Protein AF-A0A934YQY5-F1 (afdb_monomer_lite)

Foldseek 3Di:
DLVVVLVVLLLCLQLVLLCVVLVVVLVPADPQLNVQADDPVVLSVCCNPVGLVSQLVRQCRSPVDPVSSVVSVVSSVVSVVVSVVVSVVVCCVVDVD

Radius of gyration: 15.36 Å; chains: 1; bounding box: 36×20×47 Å

Sequence (97 aa):
MLELVEILVSFAVTTGALFAVVLRDERRLSPEARARAWPEPSRNAALVVFGVLALPVHFARTRRSVLGFALGVLLALGVTAVNALVLGTIEWFLNPD

pLDDT: mean 96.17, std 4.25, range [67.75, 98.62]

Secondary structure (DSSP, 8-state):
-HHHHHHHHHHHHHHHHHHHHHHHHHTTS-HHHHTTSPPHHHHHHHHHHHGGGHHHHHHHHHH-SHHHHHHHHHHHHHHHHHHHHHHHHHHHHHS--

Structure (mmCIF, N/CA/C/O backbone):
data_AF-A0A934YQY5-F1
#
_entry.id   AF-A0A934YQY5-F1
#
loop_
_atom_site.group_PDB
_atom_site.id
_atom_site.type_symbol
_atom_site.label_atom_id
_atom_site.label_alt_id
_atom_site.label_comp_id
_atom_site.label_asym_id
_atom_site.label_entity_id
_atom_site.label_seq_id
_atom_site.pdbx_PDB_ins_code
_atom_site.Cartn_x
_atom_site.Cartn_y
_atom_site.Cartn_z
_atom_site.occupancy
_atom_site.B_iso_or_equiv
_atom_site.auth_seq_id
_atom_site.auth_comp_id
_atom_site.auth_asym_id
_atom_site.auth_atom_id
_atom_site.pdbx_PDB_model_num
ATOM 1 N N . MET A 1 1 ? 23.039 -2.395 -15.558 1.00 83.62 1 MET A N 1
ATOM 2 C CA . MET A 1 1 ? 22.409 -1.056 -15.437 1.00 83.62 1 MET A CA 1
ATOM 3 C C . MET A 1 1 ? 20.893 -1.144 -15.478 1.00 83.62 1 MET A C 1
ATOM 5 O O . MET A 1 1 ? 20.276 -0.559 -14.601 1.00 83.62 1 MET A O 1
ATOM 9 N N . LEU A 1 2 ? 20.310 -1.893 -16.423 1.00 89.56 2 LEU A N 1
ATOM 10 C CA . LEU A 1 2 ? 18.862 -2.120 -16.501 1.00 89.56 2 LEU A CA 1
ATOM 11 C C . LEU A 1 2 ? 18.272 -2.710 -15.206 1.00 89.56 2 LEU A C 1
ATOM 13 O O . LEU A 1 2 ? 17.393 -2.092 -14.624 1.00 89.56 2 LEU A O 1
ATOM 17 N N . GLU A 1 3 ? 18.851 -3.790 -14.671 1.00 92.25 3 GLU A N 1
ATOM 18 C CA . GLU A 1 3 ? 18.395 -4.400 -13.403 1.00 92.25 3 GLU A CA 1
ATOM 19 C C . GLU A 1 3 ? 18.347 -3.407 -12.232 1.00 92.25 3 GLU A C 1
ATOM 21 O O . GLU A 1 3 ? 17.404 -3.394 -11.448 1.00 92.25 3 GLU A O 1
ATOM 26 N N . LEU A 1 4 ? 19.355 -2.533 -12.107 1.00 94.19 4 LEU A N 1
ATOM 27 C CA . LEU A 1 4 ? 19.366 -1.512 -11.057 1.00 94.19 4 LEU A CA 1
ATOM 28 C C . LEU A 1 4 ? 18.203 -0.528 -11.240 1.00 94.19 4 LEU A C 1
ATOM 30 O O . LEU A 1 4 ? 17.557 -0.159 -10.262 1.00 94.19 4 LEU A O 1
ATOM 34 N N . VAL A 1 5 ? 17.928 -0.113 -12.480 1.00 94.31 5 VAL A N 1
ATOM 35 C CA . VAL A 1 5 ? 16.790 0.759 -12.797 1.00 94.31 5 VAL A CA 1
ATOM 36 C C . VAL A 1 5 ? 15.477 0.059 -12.459 1.00 94.31 5 VAL A C 1
ATOM 38 O O . VAL A 1 5 ? 14.643 0.654 -11.784 1.00 94.31 5 VAL A O 1
ATOM 41 N N . GLU A 1 6 ? 15.308 -1.204 -12.843 1.00 94.75 6 GLU A N 1
ATOM 42 C CA . GLU A 1 6 ? 14.111 -1.993 -12.537 1.00 94.75 6 GLU A CA 1
ATOM 43 C C . GLU A 1 6 ? 13.895 -2.155 -11.034 1.00 94.75 6 GLU A C 1
ATOM 45 O O . GLU A 1 6 ? 12.784 -1.947 -10.552 1.00 94.75 6 GLU A O 1
ATOM 50 N N . ILE A 1 7 ? 14.949 -2.444 -10.266 1.00 96.75 7 ILE A N 1
ATOM 51 C CA . ILE A 1 7 ? 14.872 -2.543 -8.803 1.00 96.75 7 ILE A CA 1
ATOM 52 C C . ILE A 1 7 ? 14.441 -1.205 -8.196 1.00 96.75 7 ILE A C 1
ATOM 54 O O . ILE A 1 7 ? 13.539 -1.173 -7.357 1.00 96.75 7 ILE A O 1
ATOM 58 N N . LEU A 1 8 ? 15.054 -0.096 -8.619 1.00 97.50 8 LEU A N 1
ATOM 59 C CA . LEU A 1 8 ? 14.734 1.233 -8.094 1.00 97.50 8 LEU A CA 1
ATOM 60 C C . LEU A 1 8 ? 13.312 1.667 -8.466 1.00 97.50 8 LEU A C 1
ATOM 62 O O . LEU A 1 8 ? 12.594 2.195 -7.615 1.00 97.50 8 LEU A O 1
ATOM 66 N N . VAL A 1 9 ? 12.884 1.410 -9.704 1.00 97.62 9 VAL A N 1
ATOM 67 C CA . VAL A 1 9 ? 11.515 1.681 -10.155 1.00 97.62 9 VAL A CA 1
ATOM 68 C C . VAL A 1 9 ? 10.527 0.811 -9.389 1.00 97.62 9 VAL A C 1
ATOM 70 O O . VAL A 1 9 ? 9.555 1.336 -8.853 1.00 97.62 9 VAL A O 1
ATOM 73 N N . SER A 1 10 ? 10.798 -0.488 -9.267 1.00 97.69 10 SER A N 1
ATOM 74 C CA . SER A 1 10 ? 9.953 -1.439 -8.542 1.00 97.69 10 SER A CA 1
ATOM 75 C C . SER A 1 10 ? 9.773 -1.023 -7.082 1.00 97.69 10 SER A C 1
ATOM 77 O O . SER A 1 10 ? 8.652 -0.969 -6.565 1.00 97.69 10 SER A O 1
ATOM 79 N N . PHE A 1 11 ? 10.871 -0.634 -6.426 1.00 97.88 11 PHE A N 1
ATOM 80 C CA . PHE A 1 11 ? 10.853 -0.128 -5.058 1.00 97.88 11 PHE A CA 1
ATOM 81 C C . PHE A 1 11 ? 10.046 1.169 -4.940 1.00 97.88 11 PHE A C 1
ATOM 83 O O . PHE A 1 11 ? 9.204 1.281 -4.045 1.00 97.88 11 PHE A O 1
ATOM 90 N N . ALA A 1 12 ? 10.267 2.135 -5.836 1.00 98.12 12 ALA A N 1
ATOM 91 C CA . ALA A 1 12 ? 9.579 3.424 -5.813 1.00 98.12 12 ALA A CA 1
ATOM 92 C C . ALA A 1 12 ? 8.073 3.283 -6.079 1.00 98.12 12 ALA A C 1
ATOM 94 O O . ALA A 1 12 ? 7.264 3.847 -5.340 1.00 98.12 12 ALA A O 1
ATOM 95 N N . VAL A 1 13 ? 7.690 2.500 -7.091 1.00 98.06 13 VAL A N 1
ATOM 96 C CA . VAL A 1 13 ? 6.292 2.236 -7.459 1.00 98.06 13 VAL A CA 1
ATOM 97 C C . VAL A 1 13 ? 5.581 1.499 -6.336 1.00 98.06 13 VAL A C 1
ATOM 99 O O . VAL A 1 13 ? 4.537 1.957 -5.871 1.00 98.06 13 VAL A O 1
ATOM 102 N N . THR A 1 14 ? 6.161 0.399 -5.852 1.00 98.19 14 THR A N 1
ATOM 103 C CA . THR A 1 14 ? 5.548 -0.409 -4.795 1.00 98.19 14 THR A CA 1
ATOM 104 C C . THR A 1 14 ? 5.425 0.396 -3.505 1.00 98.19 14 THR A C 1
ATOM 106 O O . THR A 1 14 ? 4.323 0.542 -2.980 1.00 98.19 14 THR A O 1
ATOM 109 N N . THR A 1 15 ? 6.514 0.995 -3.015 1.00 98.12 15 THR A N 1
ATOM 110 C CA . THR A 1 15 ? 6.490 1.786 -1.773 1.00 98.12 15 THR A CA 1
ATOM 111 C C . THR A 1 15 ? 5.543 2.978 -1.899 1.00 98.12 15 THR A C 1
ATOM 113 O O . THR A 1 15 ? 4.695 3.186 -1.032 1.00 98.12 15 THR A O 1
ATOM 116 N N . GLY A 1 16 ? 5.607 3.727 -3.003 1.00 98.50 16 GLY A N 1
ATOM 117 C CA . GLY A 1 16 ? 4.716 4.859 -3.254 1.00 98.50 16 GLY A CA 1
ATOM 118 C C . GLY A 1 16 ? 3.241 4.456 -3.267 1.00 98.50 16 GLY A C 1
ATOM 119 O O . GLY A 1 16 ? 2.421 5.098 -2.607 1.00 98.50 16 GLY A O 1
ATOM 120 N N . ALA A 1 17 ? 2.899 3.359 -3.948 1.00 98.50 17 ALA A N 1
ATOM 121 C CA . ALA A 1 17 ? 1.536 2.842 -3.994 1.00 98.50 17 ALA A CA 1
ATOM 122 C C . ALA A 1 17 ? 1.038 2.391 -2.611 1.00 98.50 17 ALA A C 1
ATOM 124 O O . ALA A 1 17 ? -0.094 2.706 -2.240 1.00 98.50 17 ALA A O 1
ATOM 125 N N . LEU A 1 18 ? 1.880 1.724 -1.815 1.00 98.62 18 LEU A N 1
ATOM 126 C CA . LEU A 1 18 ? 1.539 1.308 -0.450 1.00 98.62 18 LEU A CA 1
ATOM 127 C C . LEU A 1 18 ? 1.201 2.503 0.442 1.00 98.62 18 LEU A C 1
ATOM 129 O O . LEU A 1 18 ? 0.145 2.524 1.080 1.00 98.62 18 LEU A O 1
ATOM 133 N N . PHE A 1 19 ? 2.057 3.527 0.443 1.00 98.56 19 PHE A N 1
ATOM 134 C CA . PHE A 1 19 ? 1.801 4.761 1.182 1.00 98.56 19 PHE A CA 1
ATOM 135 C C . PHE A 1 19 ? 0.545 5.469 0.673 1.00 98.56 19 PHE A C 1
ATOM 137 O O . PHE A 1 19 ? -0.285 5.891 1.477 1.00 98.56 19 PHE A O 1
ATOM 144 N N . ALA A 1 20 ? 0.355 5.565 -0.644 1.00 98.56 20 ALA A N 1
ATOM 145 C CA . ALA A 1 20 ? -0.827 6.193 -1.224 1.00 98.56 20 ALA A CA 1
ATOM 146 C C . ALA A 1 20 ? -2.123 5.490 -0.791 1.00 98.56 20 ALA A C 1
ATOM 148 O O . ALA A 1 20 ? -3.078 6.162 -0.395 1.00 98.56 20 ALA A O 1
ATOM 149 N N . VAL A 1 21 ? -2.152 4.153 -0.818 1.00 98.38 21 VAL A N 1
ATOM 150 C CA . VAL A 1 21 ? -3.301 3.348 -0.384 1.00 98.38 21 VAL A CA 1
ATOM 151 C C . VAL A 1 21 ? -3.591 3.575 1.096 1.00 98.38 21 VAL A C 1
ATOM 153 O O . VAL A 1 21 ? -4.717 3.933 1.444 1.00 98.38 21 VAL A O 1
ATOM 156 N N . VAL A 1 22 ? -2.590 3.417 1.964 1.00 98.25 22 VAL A N 1
ATOM 157 C CA . VAL A 1 22 ? -2.781 3.511 3.418 1.00 98.25 22 VAL A CA 1
ATOM 158 C C . VAL A 1 22 ? -3.147 4.929 3.849 1.00 98.25 22 VAL A C 1
ATOM 160 O O . VAL A 1 22 ? -4.106 5.110 4.594 1.00 98.25 22 VAL A O 1
ATOM 163 N N . LEU A 1 23 ? -2.460 5.956 3.344 1.00 98.12 23 LEU A N 1
ATOM 164 C CA . LEU A 1 23 ? -2.766 7.345 3.701 1.00 98.12 23 LEU A CA 1
ATOM 165 C C . LEU A 1 23 ? -4.144 7.775 3.188 1.00 98.12 23 LEU A C 1
ATOM 167 O O . LEU A 1 23 ? -4.862 8.509 3.870 1.00 98.12 23 LEU A O 1
ATOM 171 N N . ARG A 1 24 ? -4.542 7.324 1.992 1.00 98.19 24 ARG A N 1
ATOM 172 C CA . ARG A 1 24 ? -5.895 7.561 1.474 1.00 98.19 24 ARG A CA 1
ATOM 173 C C . ARG A 1 24 ? -6.947 6.866 2.330 1.00 98.19 24 ARG A C 1
ATOM 175 O O . ARG A 1 24 ? -8.008 7.451 2.546 1.00 98.19 24 ARG A O 1
ATOM 182 N N . ASP A 1 25 ? -6.665 5.651 2.787 1.00 97.75 25 ASP A N 1
ATOM 183 C CA . ASP A 1 25 ? -7.547 4.896 3.669 1.00 97.75 25 ASP A CA 1
ATOM 184 C C . ASP A 1 25 ? -7.723 5.601 5.017 1.00 97.75 25 ASP A C 1
ATOM 186 O O . ASP A 1 25 ? -8.844 5.927 5.397 1.00 97.75 25 ASP A O 1
ATOM 190 N N . GLU A 1 26 ? -6.623 5.944 5.691 1.00 97.06 26 GLU A N 1
ATOM 191 C CA . GLU A 1 26 ? -6.632 6.596 7.008 1.00 97.06 26 GLU A CA 1
ATOM 192 C C . GLU A 1 26 ? -7.368 7.941 7.014 1.00 97.06 26 GLU A C 1
ATOM 194 O O . GLU A 1 26 ? -8.011 8.293 8.005 1.00 97.06 26 GLU A O 1
ATOM 199 N N . ARG A 1 27 ? -7.331 8.683 5.898 1.00 96.94 27 ARG A N 1
ATOM 200 C CA . ARG A 1 27 ? -8.099 9.929 5.721 1.00 96.94 27 ARG A CA 1
ATOM 201 C C . ARG A 1 27 ? -9.613 9.715 5.670 1.00 96.94 27 ARG A C 1
ATOM 203 O O . ARG A 1 27 ? -10.353 10.672 5.865 1.00 96.94 27 ARG A O 1
ATOM 210 N N . ARG A 1 28 ? -10.071 8.497 5.374 1.00 96.06 28 ARG A N 1
ATOM 211 C CA . ARG A 1 28 ? -11.489 8.129 5.228 1.00 96.06 28 ARG A CA 1
ATOM 212 C C . ARG A 1 28 ? -12.019 7.309 6.406 1.00 96.06 28 ARG A C 1
ATOM 214 O O . ARG A 1 28 ? -13.203 6.984 6.423 1.00 96.06 28 ARG A O 1
ATOM 221 N N . LEU A 1 29 ? -11.163 6.945 7.361 1.00 95.75 29 LEU A N 1
ATOM 222 C CA . LEU A 1 29 ? -11.565 6.190 8.544 1.00 95.75 29 LEU A CA 1
ATOM 223 C C . LEU A 1 29 ? -12.376 7.059 9.511 1.00 95.75 29 LEU A C 1
ATOM 225 O O . LEU A 1 29 ? -12.083 8.241 9.698 1.00 95.75 29 LEU A O 1
ATOM 229 N N . SER A 1 30 ? -13.349 6.438 10.184 1.00 96.19 30 SER A N 1
ATOM 230 C CA . SER A 1 30 ? -13.990 7.046 11.353 1.00 96.19 30 SER A CA 1
ATOM 231 C C . SER A 1 30 ? -12.967 7.244 12.484 1.00 96.19 30 SER A C 1
ATOM 233 O O . SER A 1 30 ? -11.938 6.551 12.506 1.00 96.19 30 SER A O 1
ATOM 235 N N . PRO A 1 31 ? -13.229 8.139 13.452 1.00 96.12 31 PRO A N 1
ATOM 236 C CA . PRO A 1 31 ? -12.335 8.361 14.588 1.00 96.12 31 PRO A CA 1
ATOM 237 C C . PRO A 1 31 ? -11.977 7.069 15.342 1.00 96.12 31 PRO A C 1
ATOM 239 O O . PRO A 1 31 ? -10.810 6.830 15.652 1.00 96.12 31 PRO A O 1
ATOM 242 N N . GLU A 1 32 ? -12.950 6.181 15.556 1.00 95.44 32 GLU A N 1
ATOM 243 C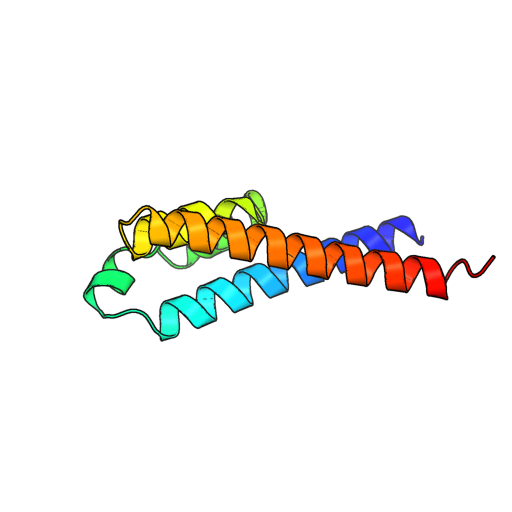 CA . GLU A 1 32 ? -12.761 4.914 16.271 1.00 95.44 32 GLU A CA 1
ATOM 244 C C . GLU A 1 32 ? -11.871 3.951 15.483 1.00 95.44 32 GLU A C 1
ATOM 246 O O . GLU A 1 32 ? -11.057 3.228 16.060 1.00 95.44 32 GLU A O 1
ATOM 251 N N . ALA A 1 33 ? -12.030 3.909 14.156 1.00 95.56 33 ALA A N 1
ATOM 252 C CA . ALA A 1 33 ? -11.200 3.084 13.287 1.00 95.56 33 ALA A CA 1
ATOM 253 C C . ALA A 1 33 ? -9.774 3.617 13.181 1.00 95.56 33 ALA A C 1
ATOM 255 O O . ALA A 1 33 ? -8.820 2.837 13.207 1.00 95.56 33 ALA A O 1
ATOM 256 N N . ARG A 1 34 ? -9.623 4.940 13.142 1.00 94.75 34 ARG A N 1
ATOM 257 C CA . ARG A 1 34 ? -8.324 5.604 13.117 1.00 94.75 34 ARG A CA 1
ATOM 258 C C . ARG A 1 34 ? -7.549 5.417 14.419 1.00 94.75 34 ARG A C 1
ATOM 260 O O . ARG A 1 34 ? -6.346 5.203 14.360 1.00 94.75 34 ARG A O 1
ATOM 267 N N . ALA A 1 35 ? -8.224 5.391 15.569 1.00 95.88 35 ALA A N 1
ATOM 268 C CA . ALA A 1 35 ? -7.589 5.101 16.859 1.00 95.88 35 ALA A CA 1
ATOM 269 C C . ALA A 1 35 ? -6.938 3.703 16.920 1.00 95.88 35 ALA A C 1
ATOM 271 O O . ALA A 1 35 ? -6.068 3.454 17.752 1.00 95.88 35 ALA A O 1
ATOM 272 N N . ARG A 1 36 ? -7.343 2.779 16.037 1.00 95.62 36 ARG A N 1
ATOM 273 C CA . ARG A 1 36 ? -6.753 1.436 15.924 1.00 95.62 36 ARG A CA 1
ATOM 274 C C . ARG A 1 36 ? -5.586 1.360 14.947 1.00 95.62 36 ARG A C 1
ATOM 276 O O . ARG A 1 36 ? -4.878 0.349 14.962 1.00 95.62 36 ARG A O 1
ATOM 283 N N . ALA A 1 37 ? -5.404 2.363 14.088 1.00 96.06 37 ALA A N 1
ATOM 284 C CA . ALA A 1 37 ? -4.304 2.395 13.134 1.00 96.06 37 ALA A CA 1
ATOM 285 C C . ALA A 1 37 ? -2.953 2.341 13.864 1.00 96.06 37 ALA A C 1
ATOM 287 O O . ALA A 1 37 ? -2.852 2.595 15.068 1.00 96.06 37 ALA A O 1
ATOM 288 N N . TRP A 1 38 ? -1.905 1.944 13.149 1.00 95.81 38 TRP A N 1
ATOM 289 C CA . TRP A 1 38 ? -0.565 2.006 13.715 1.00 95.81 38 TRP A CA 1
ATOM 290 C C . TRP A 1 38 ? -0.154 3.462 13.966 1.00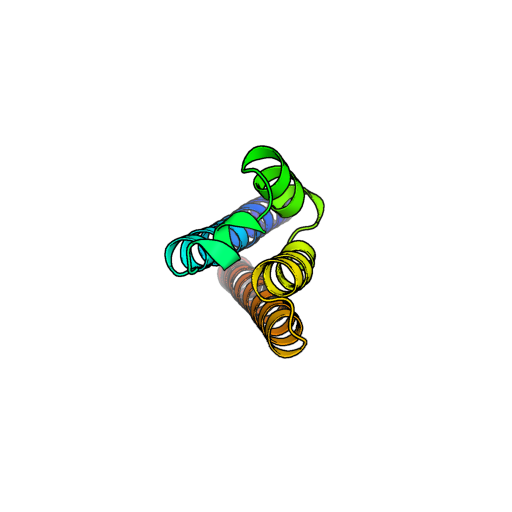 95.81 38 TRP A C 1
ATOM 292 O O . TRP A 1 38 ? -0.541 4.343 13.196 1.00 95.81 38 TRP A O 1
ATOM 302 N N . PRO A 1 39 ? 0.682 3.725 14.986 1.00 96.88 39 PRO A N 1
ATOM 303 C CA . PRO A 1 39 ? 1.419 4.977 15.053 1.00 96.88 39 PRO A CA 1
ATOM 304 C C . PRO A 1 39 ? 2.202 5.194 13.758 1.00 96.88 39 PRO A C 1
ATOM 306 O O . PRO A 1 39 ? 2.727 4.241 13.177 1.00 96.88 39 PRO A O 1
ATOM 309 N N . GLU A 1 40 ? 2.313 6.446 13.328 1.00 97.06 40 GLU A N 1
ATOM 310 C CA . GLU A 1 40 ? 2.940 6.810 12.055 1.00 97.06 40 GLU A CA 1
ATOM 311 C C . GLU A 1 40 ? 4.340 6.195 11.841 1.00 97.06 40 GLU A C 1
ATOM 313 O O . GLU A 1 40 ? 4.554 5.610 10.775 1.00 97.06 40 GLU A O 1
ATOM 318 N N . PRO A 1 41 ? 5.265 6.194 12.823 1.00 97.75 41 PRO A N 1
ATOM 319 C CA . PRO A 1 41 ? 6.563 5.540 12.648 1.00 97.75 41 PRO A CA 1
ATOM 320 C C . PRO A 1 41 ? 6.449 4.032 12.387 1.00 97.75 41 PRO A C 1
ATOM 322 O O . PRO A 1 41 ? 7.087 3.511 11.473 1.00 97.75 41 PRO A O 1
ATOM 32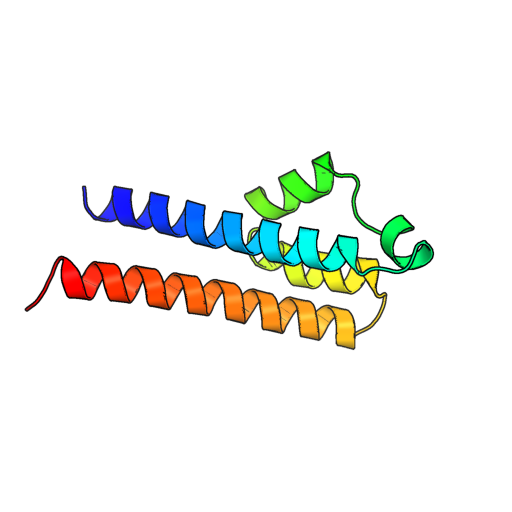5 N N . SER A 1 42 ? 5.599 3.326 13.141 1.00 97.81 42 SER A N 1
ATOM 326 C CA . SER A 1 42 ? 5.383 1.883 12.975 1.00 97.81 42 SER A CA 1
ATOM 327 C C . SER A 1 42 ? 4.698 1.554 11.652 1.00 97.81 42 SER A C 1
ATOM 329 O O . SER A 1 42 ? 5.064 0.575 11.008 1.00 97.81 42 SER A O 1
ATOM 331 N N . ARG A 1 43 ? 3.738 2.383 11.221 1.00 97.75 43 ARG A N 1
ATOM 332 C CA . ARG A 1 43 ? 3.086 2.268 9.911 1.00 97.75 43 ARG A CA 1
ATOM 333 C C . ARG A 1 43 ? 4.118 2.378 8.794 1.00 97.75 43 ARG A C 1
ATOM 335 O O . ARG A 1 43 ? 4.178 1.510 7.932 1.00 97.75 43 ARG A O 1
ATOM 342 N N . ASN A 1 44 ? 4.941 3.424 8.827 1.00 98.31 44 ASN A N 1
ATOM 343 C CA . ASN A 1 44 ? 5.939 3.681 7.793 1.00 98.31 44 ASN A CA 1
ATOM 344 C C . ASN A 1 44 ? 6.967 2.542 7.730 1.00 98.31 44 ASN A C 1
ATOM 346 O O . ASN A 1 44 ? 7.250 2.036 6.647 1.00 98.31 44 ASN A O 1
ATOM 350 N N . ALA A 1 45 ? 7.458 2.086 8.887 1.00 98.06 45 ALA A N 1
ATOM 351 C CA . ALA A 1 45 ? 8.358 0.940 8.966 1.00 98.06 45 ALA A CA 1
ATOM 352 C C . ALA A 1 45 ? 7.714 -0.335 8.400 1.00 98.06 45 ALA A C 1
ATOM 354 O O . ALA A 1 45 ? 8.342 -1.044 7.617 1.00 98.06 45 ALA A O 1
ATOM 355 N N . ALA A 1 46 ? 6.448 -0.605 8.737 1.00 97.94 46 ALA A N 1
ATOM 356 C CA . ALA A 1 46 ? 5.748 -1.781 8.239 1.00 97.94 46 ALA A CA 1
ATOM 357 C C . ALA A 1 46 ? 5.594 -1.766 6.710 1.00 97.94 46 ALA A C 1
ATOM 359 O O . ALA A 1 46 ? 5.812 -2.794 6.074 1.00 97.94 46 ALA A O 1
ATOM 360 N N . LEU A 1 47 ? 5.268 -0.610 6.119 1.00 98.25 47 LEU A N 1
ATOM 361 C CA . LEU A 1 47 ? 5.112 -0.474 4.667 1.00 98.25 47 LEU A CA 1
ATOM 362 C C . LEU A 1 47 ? 6.428 -0.687 3.913 1.00 98.25 47 LEU A C 1
ATOM 364 O O . LEU A 1 47 ? 6.416 -1.298 2.851 1.00 98.25 47 LEU A O 1
ATOM 368 N N . VAL A 1 48 ? 7.550 -0.217 4.461 1.00 97.62 48 VAL A N 1
ATOM 369 C CA . VAL A 1 48 ? 8.869 -0.379 3.829 1.00 97.62 48 VAL A CA 1
ATOM 370 C C . VAL A 1 48 ? 9.398 -1.806 3.989 1.00 97.62 48 VAL A C 1
ATOM 372 O O . VAL A 1 48 ? 9.908 -2.375 3.031 1.00 97.62 48 VAL A O 1
ATOM 375 N N . VAL A 1 49 ? 9.271 -2.399 5.180 1.00 97.56 49 VAL A N 1
ATOM 376 C CA . VAL A 1 49 ? 9.873 -3.710 5.486 1.00 97.56 49 VAL A CA 1
ATOM 377 C C . VAL A 1 49 ? 9.026 -4.872 4.972 1.00 97.56 49 VAL A C 1
ATOM 379 O O . VAL A 1 49 ? 9.561 -5.812 4.393 1.00 97.56 49 VAL A O 1
ATOM 382 N N . PHE A 1 50 ? 7.708 -4.831 5.179 1.00 97.50 50 PHE A N 1
ATOM 383 C CA . PHE A 1 50 ? 6.813 -5.930 4.794 1.00 97.50 50 PHE A CA 1
ATOM 384 C C . PHE A 1 50 ? 6.166 -5.725 3.420 1.00 97.50 50 PHE A C 1
ATOM 386 O O . PHE A 1 50 ? 5.513 -6.638 2.907 1.00 97.50 50 PHE A O 1
ATOM 393 N N . GLY A 1 51 ? 6.322 -4.543 2.818 1.00 97.50 5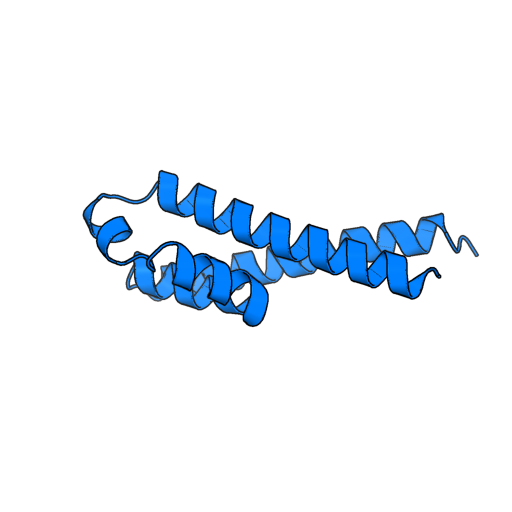1 GLY A N 1
ATOM 394 C CA . GLY A 1 51 ? 5.796 -4.244 1.493 1.00 97.50 51 GLY A CA 1
ATOM 395 C C . GLY A 1 51 ? 4.289 -4.497 1.396 1.00 97.50 51 GLY A C 1
ATOM 396 O O . GLY A 1 51 ? 3.502 -4.097 2.256 1.00 97.50 51 GLY A O 1
ATOM 397 N N . VAL A 1 52 ? 3.879 -5.210 0.347 1.00 97.94 52 VAL A N 1
ATOM 398 C CA . VAL A 1 52 ? 2.468 -5.519 0.062 1.00 97.94 52 VAL A CA 1
ATOM 399 C C . VAL A 1 52 ? 1.772 -6.326 1.162 1.00 97.94 52 VAL A C 1
ATOM 401 O O . VAL A 1 52 ? 0.559 -6.201 1.329 1.00 97.94 52 VAL A O 1
ATOM 404 N N . LEU A 1 53 ? 2.518 -7.079 1.979 1.00 97.94 53 LEU A N 1
ATOM 405 C CA . LEU A 1 53 ? 1.957 -7.836 3.104 1.00 97.94 53 LEU A CA 1
ATOM 406 C C . LEU A 1 53 ? 1.485 -6.931 4.252 1.00 97.94 53 LEU A C 1
ATOM 408 O O . LEU A 1 53 ? 0.673 -7.357 5.075 1.00 97.94 53 LEU A O 1
ATOM 412 N N . ALA A 1 54 ? 1.925 -5.670 4.295 1.00 98.19 54 ALA A N 1
ATOM 413 C CA . ALA A 1 54 ? 1.437 -4.703 5.272 1.00 98.19 54 ALA A CA 1
ATOM 414 C C . ALA A 1 54 ? -0.041 -4.329 5.045 1.00 98.19 54 ALA A C 1
ATOM 416 O O . ALA A 1 54 ? -0.731 -3.985 6.007 1.00 98.19 54 ALA A O 1
ATOM 417 N N . LEU A 1 55 ? -0.558 -4.424 3.810 1.00 98.31 55 LEU A N 1
ATOM 418 C CA . LEU A 1 55 ? -1.938 -4.035 3.493 1.00 98.31 55 LEU A CA 1
ATOM 419 C C . LEU A 1 55 ? -2.988 -4.944 4.160 1.00 98.31 55 LEU A C 1
ATOM 421 O O . LEU A 1 55 ? -3.838 -4.406 4.874 1.00 98.31 55 LEU A O 1
ATOM 425 N N . PRO A 1 56 ? -2.953 -6.287 4.031 1.00 98.25 56 PRO A N 1
ATOM 426 C CA . PRO A 1 56 ? -3.884 -7.160 4.750 1.00 98.25 56 PRO A CA 1
ATOM 427 C C . PRO A 1 56 ? -3.922 -6.884 6.255 1.00 98.25 56 PRO A C 1
ATOM 429 O O . PRO A 1 56 ? -5.000 -6.808 6.847 1.00 98.25 56 PRO A O 1
ATOM 432 N N . VAL A 1 57 ? -2.754 -6.662 6.868 1.00 97.56 57 VAL A N 1
ATOM 433 C CA . VAL A 1 57 ? -2.643 -6.402 8.308 1.00 97.56 57 VAL A CA 1
ATOM 434 C C . VAL A 1 57 ? -3.225 -5.034 8.674 1.00 97.56 57 VAL A C 1
ATOM 436 O O . VAL A 1 57 ? -4.002 -4.946 9.627 1.00 97.56 57 VAL A O 1
ATOM 439 N N . HIS A 1 58 ? -2.925 -3.983 7.902 1.00 97.75 58 HIS A N 1
ATOM 440 C CA . HIS A 1 58 ? -3.495 -2.644 8.098 1.00 97.75 58 HIS A CA 1
ATOM 441 C C . HIS A 1 58 ? -5.025 -2.672 8.054 1.00 97.75 58 HIS A C 1
ATOM 443 O O . HIS A 1 58 ? -5.694 -2.193 8.974 1.00 97.75 58 HIS A O 1
ATOM 449 N N . PHE A 1 59 ? -5.601 -3.271 7.009 1.00 98.00 59 PHE A N 1
ATOM 450 C CA . PHE A 1 59 ? -7.051 -3.289 6.830 1.00 98.00 59 PHE A CA 1
ATOM 451 C C . PHE A 1 59 ? -7.757 -4.209 7.835 1.00 98.00 59 PHE A C 1
ATOM 453 O O . PHE A 1 59 ? -8.824 -3.849 8.341 1.00 98.00 59 PHE A O 1
ATOM 460 N N . ALA A 1 60 ? -7.160 -5.352 8.190 1.00 97.31 60 ALA A N 1
ATOM 461 C CA . ALA A 1 60 ? -7.672 -6.207 9.260 1.00 97.31 60 ALA A CA 1
ATOM 462 C C . ALA A 1 60 ? -7.682 -5.472 10.607 1.00 97.31 60 ALA A C 1
ATOM 464 O O . ALA A 1 60 ? -8.664 -5.541 11.348 1.00 97.31 60 ALA A O 1
ATOM 465 N N . ARG A 1 61 ? -6.623 -4.713 10.911 1.00 95.88 61 ARG A N 1
ATOM 466 C CA . ARG A 1 61 ? -6.489 -3.971 12.169 1.00 95.88 61 ARG A CA 1
ATOM 467 C C . ARG A 1 61 ? -7.458 -2.789 12.263 1.00 95.88 61 ARG A C 1
ATOM 469 O O . ARG A 1 61 ? -8.129 -2.629 13.283 1.00 95.88 61 ARG A O 1
ATOM 476 N N . THR A 1 62 ? -7.562 -1.974 11.215 1.00 97.25 62 THR A N 1
ATOM 477 C CA . THR A 1 62 ? -8.414 -0.771 11.221 1.00 97.25 62 THR A CA 1
ATOM 478 C C . THR A 1 62 ? -9.902 -1.115 11.200 1.00 97.25 62 THR A C 1
ATOM 480 O O . THR A 1 62 ? -10.685 -0.468 11.898 1.00 97.25 62 THR A O 1
ATOM 483 N N . ARG A 1 63 ? -10.313 -2.171 10.484 1.00 95.56 63 ARG A N 1
ATOM 484 C CA . ARG A 1 63 ? -11.733 -2.542 10.314 1.00 95.56 63 ARG A CA 1
ATOM 485 C C . ARG A 1 63 ? -12.211 -3.687 11.203 1.00 95.56 63 ARG A C 1
ATOM 487 O O . ARG A 1 63 ? -13.416 -3.818 11.382 1.00 95.56 63 ARG A O 1
ATOM 494 N N . ARG A 1 64 ? -11.303 -4.498 11.760 1.00 94.38 64 ARG A N 1
ATOM 495 C CA . ARG A 1 64 ? -11.609 -5.696 12.571 1.00 94.38 64 ARG A CA 1
ATOM 496 C C . ARG A 1 64 ? -12.600 -6.656 11.904 1.00 94.38 64 ARG A C 1
ATOM 498 O O . ARG A 1 64 ? -13.460 -7.230 12.564 1.00 94.38 64 ARG A O 1
ATOM 505 N N . SER A 1 65 ? -12.481 -6.829 10.593 1.00 94.50 65 SER A N 1
ATOM 506 C CA . SER A 1 65 ? -13.382 -7.673 9.813 1.00 94.50 65 SER A CA 1
ATOM 507 C C . SER A 1 65 ? -12.626 -8.494 8.775 1.00 94.50 65 SER A C 1
ATOM 509 O O . SER A 1 65 ? -11.603 -8.057 8.240 1.00 94.50 65 SER A O 1
ATOM 511 N N . VAL A 1 66 ? -13.167 -9.675 8.458 1.00 95.25 66 VAL A N 1
ATOM 512 C CA . VAL A 1 66 ? -12.660 -10.546 7.382 1.00 95.25 66 VAL A CA 1
ATOM 513 C C . VAL A 1 66 ? -12.730 -9.827 6.034 1.00 95.25 66 VAL A C 1
ATOM 515 O O . VAL A 1 66 ? -11.797 -9.911 5.245 1.00 95.25 66 VAL A O 1
ATOM 518 N N . LEU A 1 67 ? -13.787 -9.041 5.805 1.00 95.56 67 LEU A N 1
ATOM 519 C CA . LEU A 1 67 ? -13.909 -8.196 4.614 1.00 95.56 67 LEU A CA 1
ATOM 520 C C . LEU A 1 67 ? -12.801 -7.137 4.543 1.00 95.56 67 LEU A C 1
ATOM 522 O O . LEU A 1 67 ? -12.288 -6.865 3.463 1.00 95.56 67 LEU A O 1
ATOM 526 N N . GLY A 1 68 ? -12.392 -6.571 5.684 1.00 95.50 68 GLY A N 1
ATOM 527 C CA . GLY A 1 68 ? -11.228 -5.691 5.759 1.00 95.50 68 GLY A CA 1
ATOM 528 C C . GLY A 1 68 ? -9.951 -6.410 5.328 1.00 95.50 68 GLY A C 1
ATOM 529 O O . GLY A 1 68 ? -9.250 -5.928 4.446 1.00 95.50 68 GLY A O 1
ATOM 530 N N . PHE A 1 69 ? -9.681 -7.592 5.883 1.00 97.50 69 PHE A N 1
ATOM 531 C CA . PHE A 1 69 ? -8.527 -8.397 5.473 1.00 97.50 69 PHE A CA 1
ATOM 532 C C . PHE A 1 69 ? -8.548 -8.714 3.969 1.00 97.50 69 PHE A C 1
ATOM 534 O O . PHE A 1 69 ? -7.559 -8.469 3.282 1.00 97.50 69 PHE A O 1
ATOM 541 N N . ALA A 1 70 ? -9.684 -9.183 3.443 1.00 98.12 70 ALA A N 1
ATOM 542 C CA . ALA A 1 70 ? -9.852 -9.502 2.026 1.00 98.12 70 ALA A CA 1
ATOM 543 C C . ALA A 1 70 ? -9.626 -8.279 1.123 1.00 98.12 70 ALA A C 1
ATOM 545 O O . ALA A 1 70 ? -8.963 -8.390 0.094 1.00 98.12 70 ALA A O 1
ATOM 546 N N . LEU A 1 71 ? -10.103 -7.098 1.531 1.00 97.69 71 LEU A N 1
ATOM 547 C CA . LEU A 1 71 ? -9.820 -5.842 0.835 1.00 97.69 71 LEU A CA 1
ATOM 548 C C . LEU A 1 71 ? -8.319 -5.523 0.831 1.00 97.69 71 LEU A C 1
ATOM 550 O O . LEU A 1 71 ? -7.782 -5.129 -0.200 1.00 97.69 71 LEU A O 1
ATOM 554 N N . GLY A 1 72 ? -7.633 -5.723 1.958 1.00 97.94 72 GLY A N 1
ATOM 555 C CA . GLY A 1 72 ? -6.184 -5.549 2.038 1.00 97.94 72 GLY A CA 1
ATOM 556 C C . GLY A 1 72 ? -5.421 -6.511 1.121 1.00 97.94 72 GLY A C 1
ATOM 557 O O . GLY A 1 72 ? -4.477 -6.086 0.462 1.00 97.94 72 GLY A O 1
ATOM 558 N N . VAL A 1 73 ? -5.861 -7.771 1.010 1.00 98.50 73 VAL A N 1
ATOM 559 C CA . VAL A 1 73 ? -5.310 -8.751 0.054 1.00 98.50 73 VAL A CA 1
ATOM 560 C C . VAL A 1 73 ? -5.559 -8.315 -1.389 1.00 98.50 73 VAL A C 1
ATOM 562 O O . VAL A 1 73 ? -4.632 -8.315 -2.192 1.00 98.50 73 VAL A O 1
ATOM 565 N N . LEU A 1 74 ? -6.779 -7.891 -1.722 1.00 98.50 74 LEU A N 1
ATOM 566 C CA . LEU A 1 74 ? -7.109 -7.428 -3.070 1.00 98.50 74 LEU A CA 1
ATOM 567 C C . LEU A 1 74 ? -6.265 -6.210 -3.475 1.00 98.50 74 LEU A C 1
ATOM 569 O O . LEU A 1 74 ? -5.770 -6.144 -4.597 1.00 98.50 74 LEU A O 1
ATOM 573 N N . LEU A 1 75 ? -6.059 -5.264 -2.557 1.00 98.44 75 LEU A N 1
ATOM 574 C CA . LEU A 1 75 ? -5.205 -4.101 -2.798 1.00 98.44 75 LEU A CA 1
ATOM 575 C C . LEU A 1 75 ? -3.725 -4.482 -2.898 1.00 98.44 75 LEU A C 1
ATO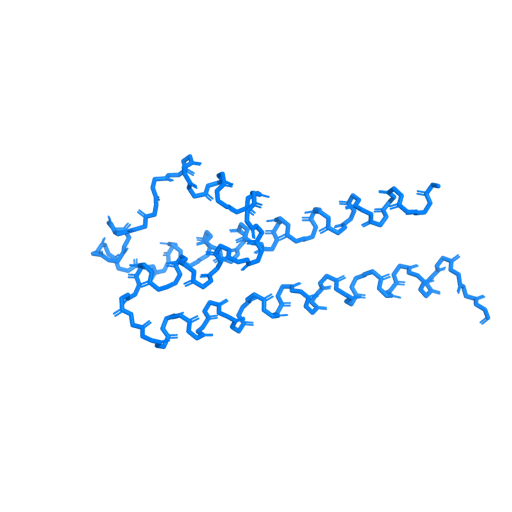M 577 O O . LEU A 1 75 ? -3.026 -3.909 -3.727 1.00 98.44 75 LEU A O 1
ATOM 581 N N . ALA A 1 76 ? -3.254 -5.458 -2.117 1.00 98.44 76 ALA A N 1
ATOM 582 C CA . ALA A 1 76 ? -1.901 -6.000 -2.243 1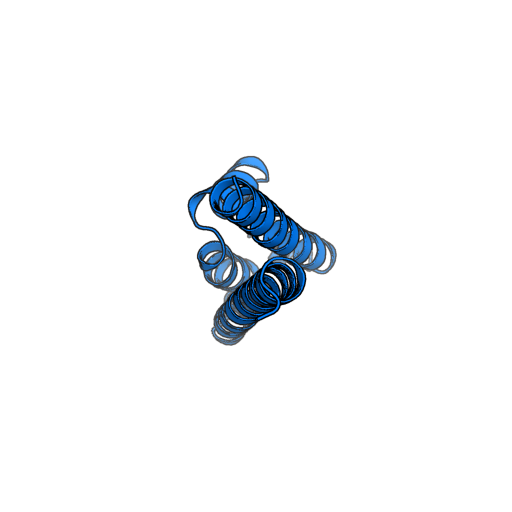.00 98.44 76 ALA A CA 1
ATOM 583 C C . ALA A 1 76 ? -1.667 -6.591 -3.639 1.00 98.44 76 ALA A C 1
ATOM 585 O O . ALA A 1 76 ? -0.702 -6.218 -4.303 1.00 98.44 76 ALA A O 1
ATOM 586 N N . LEU A 1 77 ? -2.601 -7.420 -4.118 1.00 98.56 77 LEU A N 1
ATOM 587 C CA . LEU A 1 77 ? -2.575 -7.956 -5.480 1.00 98.56 77 LEU A CA 1
ATOM 588 C C . LEU A 1 77 ? -2.623 -6.840 -6.529 1.00 98.56 77 LEU A C 1
ATOM 590 O O . LEU A 1 77 ? -1.884 -6.893 -7.507 1.00 98.56 77 LEU A O 1
ATOM 594 N N . GLY A 1 78 ? -3.442 -5.807 -6.312 1.00 98.56 78 GLY A N 1
ATOM 595 C CA . GLY A 1 78 ? -3.515 -4.642 -7.192 1.00 98.56 78 GLY A CA 1
ATOM 596 C C . GLY A 1 78 ? -2.192 -3.877 -7.285 1.00 98.56 78 GLY A C 1
ATOM 597 O O . GLY A 1 78 ? -1.757 -3.548 -8.384 1.00 98.56 78 GLY A O 1
ATOM 598 N N . VAL A 1 79 ? -1.515 -3.639 -6.157 1.00 98.44 79 VAL A N 1
ATOM 599 C CA . VAL A 1 79 ? -0.186 -3.002 -6.138 1.00 98.44 79 VAL A CA 1
ATOM 600 C C . VAL A 1 79 ? 0.840 -3.863 -6.874 1.00 98.44 79 VAL A C 1
ATOM 602 O O . VAL A 1 79 ? 1.581 -3.342 -7.705 1.00 98.44 79 VAL A O 1
ATOM 605 N N . THR A 1 80 ? 0.855 -5.177 -6.632 1.00 98.25 80 THR A N 1
ATOM 606 C CA . THR A 1 80 ? 1.746 -6.102 -7.346 1.00 98.25 80 THR A CA 1
ATOM 607 C C . THR A 1 80 ? 1.472 -6.113 -8.850 1.00 98.25 80 THR A C 1
ATOM 609 O O . THR A 1 80 ? 2.417 -6.068 -9.633 1.00 98.25 80 THR A O 1
ATOM 612 N N . ALA A 1 81 ? 0.203 -6.116 -9.265 1.00 98.44 81 ALA A N 1
ATOM 613 C CA . ALA A 1 81 ? -0.179 -6.080 -10.674 1.00 98.44 81 ALA A CA 1
ATOM 614 C C . ALA A 1 81 ? 0.251 -4.771 -11.355 1.00 98.44 81 ALA A C 1
ATOM 616 O O . ALA A 1 81 ? 0.781 -4.806 -12.462 1.00 98.44 81 ALA A O 1
ATOM 617 N N . VAL A 1 82 ? 0.084 -3.625 -10.684 1.00 98.31 82 VAL A N 1
ATOM 618 C CA . VAL A 1 82 ? 0.581 -2.329 -11.179 1.00 98.31 82 VAL A CA 1
ATOM 619 C C . VAL A 1 82 ? 2.099 -2.353 -11.331 1.00 98.31 82 VAL A C 1
ATOM 621 O O . VAL A 1 82 ? 2.610 -1.922 -12.359 1.00 98.31 82 VAL A O 1
ATOM 624 N N . ASN A 1 83 ? 2.822 -2.887 -10.346 1.00 98.12 83 ASN A N 1
ATOM 625 C CA . ASN A 1 83 ? 4.276 -2.988 -10.419 1.00 98.12 83 ASN A CA 1
ATOM 626 C C . ASN A 1 83 ? 4.734 -3.874 -11.590 1.00 98.12 83 ASN A C 1
ATOM 628 O O . ASN A 1 83 ? 5.600 -3.474 -12.361 1.00 98.12 83 ASN A O 1
ATOM 632 N N . ALA A 1 84 ? 4.109 -5.043 -11.760 1.00 97.94 84 ALA A N 1
ATOM 633 C CA . ALA A 1 84 ? 4.393 -5.953 -12.868 1.00 97.94 84 ALA A CA 1
ATOM 634 C C . ALA A 1 84 ? 4.116 -5.306 -14.233 1.00 97.94 84 ALA A C 1
ATOM 636 O O . ALA A 1 84 ? 4.925 -5.438 -15.146 1.00 97.94 84 ALA A O 1
ATOM 637 N N . LEU A 1 85 ? 3.015 -4.556 -14.359 1.00 98.12 85 LEU A N 1
ATOM 638 C CA . LEU A 1 85 ? 2.700 -3.807 -15.574 1.00 98.12 85 LEU A CA 1
ATOM 639 C C . LEU A 1 85 ? 3.767 -2.747 -15.881 1.00 98.12 85 LEU A C 1
ATOM 641 O O . LEU A 1 85 ? 4.176 -2.614 -17.033 1.00 98.12 85 LEU A O 1
ATOM 645 N N . VAL A 1 86 ? 4.229 -2.003 -14.870 1.00 97.81 86 VAL A N 1
ATOM 646 C CA . VAL A 1 86 ? 5.278 -0.986 -15.046 1.00 97.81 86 VAL A CA 1
ATOM 647 C C . VAL A 1 86 ? 6.585 -1.624 -15.511 1.00 97.81 86 VAL A C 1
ATOM 649 O O . VAL A 1 86 ? 7.165 -1.150 -16.484 1.00 97.81 86 VAL A O 1
ATOM 652 N N . LEU A 1 87 ? 7.027 -2.701 -14.859 1.00 96.62 87 LEU A N 1
ATOM 653 C CA . LEU A 1 87 ? 8.261 -3.391 -15.238 1.00 96.62 87 LEU A CA 1
ATOM 654 C C . LEU A 1 87 ? 8.165 -4.003 -16.636 1.00 96.62 87 LEU A C 1
ATOM 656 O O . LEU A 1 87 ? 9.039 -3.747 -17.454 1.00 96.62 87 LEU A O 1
ATOM 660 N N . GLY A 1 88 ? 7.069 -4.698 -16.956 1.00 96.38 88 GLY A N 1
ATOM 661 C CA . GLY A 1 88 ? 6.870 -5.252 -18.299 1.00 96.38 88 GLY A CA 1
ATOM 662 C C . GLY A 1 88 ? 6.796 -4.173 -19.385 1.00 96.38 88 GLY A C 1
ATOM 663 O O . GLY A 1 88 ? 7.255 -4.385 -20.502 1.00 96.38 88 GLY A O 1
ATOM 664 N N . THR A 1 89 ? 6.282 -2.982 -19.057 1.00 95.69 89 THR A N 1
ATOM 665 C CA . THR A 1 89 ? 6.313 -1.832 -19.976 1.00 95.69 89 THR A CA 1
ATOM 666 C C . THR A 1 89 ? 7.746 -1.351 -20.207 1.00 95.69 89 THR A C 1
ATOM 668 O O . THR A 1 89 ? 8.126 -1.102 -21.346 1.00 95.69 89 THR A O 1
ATOM 671 N N . ILE A 1 90 ? 8.550 -1.224 -19.147 1.00 94.06 90 ILE A N 1
ATOM 672 C CA . ILE A 1 90 ? 9.961 -0.820 -19.251 1.00 94.06 90 ILE A CA 1
ATOM 673 C C . ILE A 1 90 ? 10.751 -1.823 -20.091 1.00 94.06 90 ILE A C 1
ATOM 675 O O . ILE A 1 90 ? 11.471 -1.410 -20.996 1.00 94.06 90 ILE A O 1
ATOM 679 N N . GLU A 1 91 ? 10.582 -3.114 -19.819 1.00 93.81 91 GLU A N 1
ATOM 680 C CA . GLU A 1 91 ? 11.233 -4.197 -20.554 1.00 93.81 91 GLU A CA 1
ATOM 681 C C . GLU A 1 91 ? 10.878 -4.143 -22.045 1.00 93.81 91 GLU A C 1
ATOM 683 O O . GLU A 1 91 ? 11.776 -4.102 -22.881 1.00 93.81 91 GLU A O 1
ATOM 688 N N . TRP A 1 92 ? 9.590 -4.006 -22.379 1.00 93.50 92 TRP A N 1
ATOM 689 C CA . TRP A 1 92 ? 9.130 -3.877 -23.765 1.00 93.50 92 TRP A CA 1
ATOM 690 C C . TRP A 1 92 ? 9.734 -2.669 -24.500 1.00 93.50 92 TRP A C 1
ATOM 692 O O . TRP A 1 92 ? 10.082 -2.767 -25.674 1.00 93.50 92 TRP A O 1
ATOM 702 N N . PHE A 1 93 ? 9.878 -1.521 -23.828 1.00 92.69 93 PHE A N 1
ATOM 703 C CA . PHE A 1 93 ? 10.463 -0.320 -24.438 1.00 92.69 93 PHE A CA 1
ATOM 704 C C . PHE A 1 93 ? 11.987 -0.383 -24.584 1.00 92.69 93 PHE A C 1
ATOM 706 O O . PHE A 1 93 ? 12.530 0.218 -25.511 1.00 92.69 93 PHE A O 1
ATOM 713 N N . LEU A 1 94 ? 12.685 -1.026 -23.645 1.00 89.50 94 LEU A N 1
ATOM 714 C CA . LEU A 1 94 ? 14.150 -1.038 -23.595 1.00 89.50 94 LEU A CA 1
ATOM 715 C C . LEU A 1 94 ? 14.767 -2.251 -24.290 1.00 89.50 94 LEU A C 1
ATOM 717 O O . LEU A 1 94 ? 15.930 -2.177 -24.685 1.00 89.50 94 LEU A O 1
ATOM 721 N N . ASN A 1 95 ? 13.996 -3.323 -24.461 1.00 89.81 95 ASN A N 1
ATOM 722 C CA . ASN A 1 95 ? 14.383 -4.500 -25.220 1.00 89.81 95 ASN A CA 1
ATOM 723 C C . ASN A 1 95 ? 13.294 -4.878 -26.246 1.00 89.81 95 ASN A C 1
ATOM 725 O O . ASN A 1 95 ? 12.637 -5.910 -26.104 1.00 89.81 95 ASN A O 1
ATOM 729 N N . PRO A 1 96 ? 13.045 -4.015 -27.251 1.00 76.75 96 PRO A N 1
ATOM 730 C CA . PRO A 1 96 ? 12.138 -4.337 -28.340 1.00 76.75 96 PRO A CA 1
ATOM 731 C C . PRO A 1 96 ? 12.839 -5.318 -29.288 1.00 76.75 96 PRO A C 1
ATOM 733 O O . PRO A 1 96 ? 13.591 -4.897 -30.167 1.00 76.75 96 PRO A O 1
ATOM 736 N N . ASP A 1 97 ? 12.629 -6.614 -29.075 1.00 67.75 97 ASP A N 1
ATOM 737 C CA . ASP A 1 97 ? 12.965 -7.652 -30.059 1.00 67.75 97 ASP A CA 1
ATOM 738 C C . ASP A 1 97 ? 12.098 -7.525 -31.329 1.00 67.75 97 ASP A C 1
ATOM 740 O O . ASP A 1 97 ? 10.867 -7.296 -31.203 1.00 67.75 97 ASP A O 1
#